Protein AF-A0A419A321-F1 (afdb_monomer_lite)

pLDDT: mean 77.73, std 13.96, range [38.09, 97.25]

Radius of gyration: 35.89 Å; chains: 1; bounding box: 70×76×79 Å

Sequence (94 aa):
MRNRPILALCAACALSACAGGQDDYPRLLPTEQVLAEPALPAHAATVAADVPPEAAVVARAEALRARADALRGPVIEPGTRARMTPAAEAGPGG

Structure (mmCIF, N/CA/C/O backbone):
data_AF-A0A419A321-F1
#
_entry.id   AF-A0A419A321-F1
#
loop_
_atom_site.group_PDB
_atom_site.id
_atom_site.type_symbol
_atom_site.label_atom_id
_atom_site.label_alt_id
_atom_site.label_comp_id
_atom_site.label_asym_id
_atom_site.label_entity_id
_atom_site.label_seq_id
_atom_site.pdbx_PDB_ins_code
_atom_site.Cartn_x
_atom_site.Cartn_y
_atom_site.Cartn_z
_atom_site.occupancy
_atom_site.B_iso_or_equiv
_atom_site.auth_seq_id
_atom_site.auth_comp_id
_atom_site.auth_asym_id
_atom_site.auth_atom_id
_atom_site.pdbx_PDB_model_num
ATOM 1 N N . MET A 1 1 ? 41.101 -56.641 3.361 1.00 54.31 1 MET A N 1
ATOM 2 C CA . MET A 1 1 ? 41.234 -55.262 2.832 1.00 54.31 1 MET A CA 1
ATOM 3 C C . MET A 1 1 ? 40.555 -55.137 1.465 1.00 54.31 1 MET A C 1
ATOM 5 O O . MET A 1 1 ? 41.229 -55.291 0.454 1.00 54.31 1 MET A O 1
ATOM 9 N N . ARG A 1 2 ? 39.238 -54.877 1.385 1.00 60.59 2 ARG A N 1
ATOM 10 C CA . ARG A 1 2 ? 38.615 -54.462 0.108 1.00 60.59 2 ARG A CA 1
ATOM 11 C C . ARG A 1 2 ? 37.260 -53.742 0.272 1.00 60.59 2 ARG A C 1
ATOM 13 O O . ARG A 1 2 ? 36.346 -53.996 -0.491 1.00 60.59 2 ARG A O 1
ATOM 20 N N . ASN A 1 3 ? 37.142 -52.799 1.214 1.00 58.41 3 ASN A N 1
ATOM 21 C CA . ASN A 1 3 ? 35.938 -51.944 1.341 1.00 58.41 3 ASN A CA 1
ATOM 22 C C . ASN A 1 3 ? 36.094 -50.592 0.614 1.00 58.41 3 ASN A C 1
ATOM 24 O O . ASN A 1 3 ? 35.186 -49.768 0.614 1.00 58.41 3 ASN A O 1
ATOM 28 N N . ARG A 1 4 ? 37.242 -50.381 -0.049 1.00 70.19 4 ARG A N 1
ATOM 29 C CA . ARG A 1 4 ? 37.538 -49.208 -0.885 1.00 70.19 4 ARG A CA 1
ATOM 30 C C . ARG A 1 4 ? 36.479 -48.906 -1.961 1.00 70.19 4 ARG A C 1
ATOM 32 O O . ARG A 1 4 ? 36.163 -47.728 -2.095 1.00 70.19 4 ARG A O 1
ATOM 39 N N . PRO A 1 5 ? 35.903 -49.888 -2.693 1.00 75.69 5 PRO A N 1
ATOM 40 C CA . PRO A 1 5 ? 34.914 -49.560 -3.721 1.00 75.69 5 PRO A CA 1
ATOM 41 C C . PRO A 1 5 ? 33.590 -49.070 -3.119 1.00 75.69 5 PRO A C 1
ATOM 43 O O . PRO A 1 5 ? 32.985 -48.157 -3.662 1.00 75.69 5 PRO A O 1
ATOM 46 N N . ILE A 1 6 ? 33.182 -49.608 -1.963 1.00 80.88 6 ILE A N 1
ATOM 47 C CA . ILE A 1 6 ? 31.961 -49.184 -1.260 1.00 80.88 6 ILE A CA 1
ATOM 48 C C . ILE A 1 6 ? 32.130 -47.756 -0.734 1.00 80.88 6 ILE A C 1
ATOM 50 O O . ILE A 1 6 ? 31.246 -46.926 -0.909 1.00 80.88 6 ILE A O 1
ATOM 54 N N . LEU A 1 7 ? 33.292 -47.444 -0.150 1.00 81.25 7 LEU A N 1
ATOM 55 C CA . LEU A 1 7 ? 33.565 -46.105 0.371 1.00 81.25 7 LEU A CA 1
ATOM 56 C C . LEU A 1 7 ? 33.605 -45.048 -0.747 1.00 81.25 7 LEU A C 1
ATOM 58 O O . LEU A 1 7 ? 33.076 -43.954 -0.574 1.00 81.25 7 LEU A O 1
ATOM 62 N N . ALA A 1 8 ? 34.191 -45.389 -1.900 1.00 83.31 8 ALA A N 1
ATOM 63 C CA . ALA A 1 8 ? 34.228 -44.514 -3.070 1.00 83.31 8 ALA A CA 1
ATOM 64 C C . ALA A 1 8 ? 32.827 -44.273 -3.659 1.00 83.31 8 ALA A C 1
ATOM 66 O O . ALA A 1 8 ? 32.506 -43.144 -4.024 1.00 83.31 8 ALA A O 1
ATOM 67 N N . LEU A 1 9 ? 31.981 -45.308 -3.697 1.00 85.31 9 LEU A N 1
ATOM 68 C CA . LEU A 1 9 ? 30.598 -45.192 -4.159 1.00 85.31 9 LEU A CA 1
ATOM 69 C C . LEU A 1 9 ? 29.766 -44.305 -3.221 1.00 85.31 9 LEU A C 1
ATOM 71 O O . LEU A 1 9 ? 29.095 -43.390 -3.687 1.00 85.31 9 LEU A O 1
ATOM 75 N N . CYS A 1 10 ? 29.865 -44.514 -1.903 1.00 83.31 10 CYS A N 1
ATOM 76 C CA . CYS A 1 10 ? 29.176 -43.675 -0.919 1.00 83.31 10 CYS A CA 1
ATOM 77 C C . CYS A 1 10 ? 29.615 -42.206 -1.006 1.00 83.31 10 CYS A C 1
ATOM 79 O O . CYS A 1 10 ? 28.773 -41.313 -0.933 1.00 83.31 10 CYS A O 1
ATOM 81 N N . ALA A 1 11 ? 30.914 -41.952 -1.205 1.00 82.25 11 ALA A N 1
ATOM 82 C CA . ALA A 1 11 ? 31.430 -40.600 -1.400 1.00 82.25 11 ALA A CA 1
ATOM 83 C C . ALA A 1 11 ? 30.860 -39.959 -2.677 1.00 82.25 11 ALA A C 1
ATOM 85 O O . ALA A 1 11 ? 30.370 -38.835 -2.626 1.00 82.25 11 ALA A O 1
ATOM 86 N N . ALA A 1 12 ? 30.842 -40.681 -3.801 1.00 82.12 12 ALA A N 1
ATOM 87 C CA . ALA A 1 12 ? 30.273 -40.178 -5.052 1.00 82.12 12 ALA A CA 1
ATOM 88 C C . ALA A 1 12 ? 28.771 -39.854 -4.929 1.00 82.12 12 ALA A C 1
ATOM 90 O O . ALA A 1 12 ? 28.330 -38.800 -5.391 1.00 82.12 12 ALA A O 1
ATOM 91 N N . CYS A 1 13 ? 27.992 -40.707 -4.254 1.00 81.31 13 CYS A N 1
ATOM 92 C CA . CYS A 1 13 ? 26.570 -40.455 -4.006 1.00 81.31 13 CYS A CA 1
ATOM 93 C C . CYS A 1 13 ? 26.346 -39.205 -3.142 1.00 81.31 13 CYS A C 1
ATOM 95 O O . CYS A 1 13 ? 25.496 -38.382 -3.485 1.00 81.31 13 CYS A O 1
ATOM 97 N N . ALA A 1 14 ? 27.135 -39.024 -2.075 1.00 79.19 14 ALA A N 1
ATOM 98 C CA . ALA A 1 14 ? 27.047 -37.852 -1.203 1.00 79.19 14 ALA A CA 1
ATOM 99 C C . ALA A 1 14 ? 27.378 -36.544 -1.945 1.00 79.19 14 ALA A C 1
ATOM 101 O O . ALA A 1 14 ? 26.688 -35.544 -1.754 1.00 79.19 14 ALA A O 1
ATOM 102 N N . LEU A 1 15 ? 28.375 -36.554 -2.840 1.00 75.75 15 LEU A N 1
ATOM 103 C CA . LEU A 1 15 ? 28.677 -35.389 -3.679 1.00 75.75 15 LEU A CA 1
ATOM 104 C C . LEU A 1 15 ? 27.548 -35.079 -4.678 1.00 75.75 15 LEU A C 1
ATOM 106 O O . LEU A 1 15 ? 27.239 -33.907 -4.881 1.00 75.75 15 LEU A O 1
ATOM 110 N N . SER A 1 16 ? 26.907 -36.095 -5.270 1.00 71.25 16 SER A N 1
ATOM 111 C CA . SER A 1 16 ? 25.783 -35.872 -6.198 1.00 71.25 16 SER A CA 1
ATOM 112 C C . SER A 1 16 ? 24.541 -35.303 -5.502 1.00 71.25 16 SER A C 1
ATOM 114 O O . SER A 1 16 ? 23.844 -34.475 -6.079 1.00 71.25 16 SER A O 1
ATOM 116 N N . ALA A 1 17 ? 24.305 -35.677 -4.240 1.00 66.12 17 ALA A N 1
ATOM 117 C CA . ALA A 1 17 ? 23.190 -35.160 -3.451 1.00 66.12 17 ALA A CA 1
ATOM 118 C C . ALA A 1 17 ? 23.369 -33.670 -3.105 1.00 66.12 17 ALA A C 1
ATOM 120 O O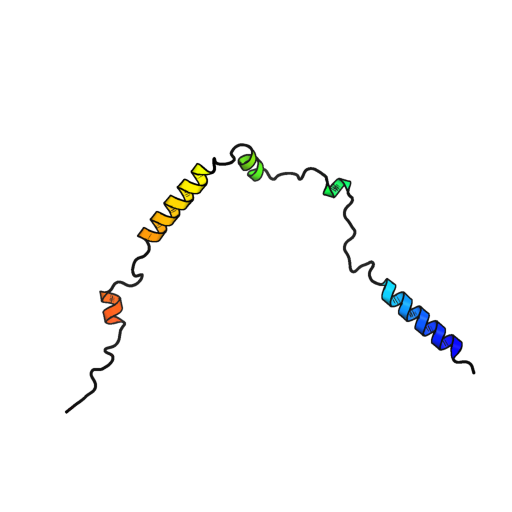 . ALA A 1 17 ? 22.401 -32.917 -3.114 1.00 66.12 17 ALA A O 1
ATOM 121 N N . CYS A 1 18 ? 24.607 -33.218 -2.879 1.00 66.81 18 CYS A N 1
ATOM 122 C CA . CYS A 1 18 ? 24.908 -31.794 -2.693 1.00 66.81 18 CYS A CA 1
ATOM 123 C C . CYS A 1 18 ? 24.804 -30.969 -3.988 1.00 66.81 18 CYS A C 1
ATOM 125 O O . CYS A 1 18 ? 24.705 -29.747 -3.919 1.00 66.81 18 CYS A O 1
ATOM 127 N N . ALA A 1 19 ? 24.821 -31.607 -5.162 1.00 64.19 19 ALA A N 1
ATOM 128 C CA . ALA A 1 19 ? 24.642 -30.935 -6.451 1.00 64.19 19 ALA A CA 1
ATOM 129 C C . ALA A 1 19 ? 23.158 -30.750 -6.842 1.00 64.19 19 ALA A C 1
ATOM 131 O O . ALA A 1 19 ? 22.872 -30.167 -7.886 1.00 64.19 19 ALA A O 1
ATOM 132 N N . GLY A 1 20 ? 22.216 -31.215 -6.009 1.00 61.06 20 GLY A N 1
ATOM 133 C CA . GLY A 1 20 ? 20.772 -31.223 -6.279 1.00 61.06 20 GLY A CA 1
ATOM 134 C C . GLY A 1 20 ? 20.043 -29.876 -6.185 1.00 61.06 20 GLY A C 1
ATOM 135 O O . GLY A 1 20 ? 18.834 -29.846 -6.354 1.00 61.06 20 GLY A O 1
ATOM 136 N N . GLY A 1 21 ? 20.739 -28.761 -5.944 1.00 59.66 21 GLY A N 1
ATOM 137 C CA . GLY A 1 21 ? 20.110 -27.448 -5.722 1.00 59.66 21 GLY A CA 1
ATOM 138 C C . GLY A 1 21 ? 19.793 -26.631 -6.983 1.00 59.66 21 GLY A C 1
ATOM 139 O O . GLY A 1 21 ? 19.443 -25.459 -6.866 1.00 59.66 21 GLY A O 1
ATOM 140 N N . GLN A 1 22 ? 19.958 -27.191 -8.189 1.00 59.59 22 GLN A N 1
ATOM 141 C CA . GLN A 1 22 ? 19.680 -26.472 -9.446 1.00 59.59 22 GLN A CA 1
ATOM 142 C C . GLN A 1 22 ? 18.185 -26.183 -9.663 1.00 59.59 22 GLN A C 1
ATOM 144 O O . GLN A 1 22 ? 17.873 -25.228 -10.371 1.00 59.59 22 GLN A O 1
ATOM 149 N N . ASP A 1 23 ? 17.293 -26.953 -9.032 1.00 63.34 23 ASP A N 1
ATOM 150 C CA . ASP A 1 23 ? 15.836 -26.807 -9.166 1.00 63.34 23 ASP A CA 1
ATOM 151 C C . ASP A 1 23 ? 15.174 -26.110 -7.956 1.00 63.34 23 ASP A C 1
ATOM 153 O O . ASP A 1 23 ? 14.008 -25.726 -8.033 1.00 63.34 23 ASP A O 1
ATOM 157 N N . ASP A 1 24 ? 15.915 -25.892 -6.860 1.00 75.31 24 ASP A N 1
ATOM 158 C CA . ASP A 1 24 ? 15.412 -25.230 -5.640 1.00 75.31 24 ASP A CA 1
ATOM 159 C C . ASP A 1 24 ? 15.408 -23.697 -5.745 1.00 75.31 24 ASP A C 1
ATOM 161 O O . ASP A 1 24 ? 14.726 -23.012 -4.978 1.00 75.31 24 ASP A O 1
ATOM 165 N N . TYR A 1 25 ? 16.168 -23.144 -6.695 1.00 62.03 25 TYR A N 1
ATOM 166 C CA . TYR A 1 25 ? 16.243 -21.707 -6.930 1.00 62.03 25 TYR A CA 1
ATOM 167 C C . TYR A 1 25 ? 15.676 -21.347 -8.301 1.00 62.03 25 TYR A C 1
ATOM 169 O O . TYR A 1 25 ? 16.056 -21.948 -9.310 1.00 62.03 25 TYR A O 1
ATOM 177 N N . PRO A 1 26 ? 14.794 -20.333 -8.378 1.00 76.94 26 PRO A N 1
ATOM 178 C CA . PRO A 1 26 ? 14.304 -19.861 -9.659 1.00 76.94 26 PRO A CA 1
ATOM 179 C C . PRO A 1 26 ? 15.480 -19.365 -10.503 1.00 76.94 26 PRO A C 1
ATOM 181 O O . PRO A 1 26 ? 16.430 -18.763 -9.994 1.00 76.94 26 PRO A O 1
ATOM 184 N N . ARG A 1 27 ? 15.412 -19.601 -11.817 1.00 83.06 27 ARG A N 1
ATOM 185 C CA . ARG A 1 27 ? 16.414 -19.066 -12.741 1.00 83.06 27 ARG A CA 1
ATOM 186 C C . ARG A 1 27 ? 16.485 -17.549 -12.606 1.00 83.06 27 ARG A C 1
ATOM 188 O O . ARG A 1 27 ? 15.455 -16.877 -12.575 1.00 83.06 27 ARG A O 1
ATOM 195 N N . LEU A 1 28 ? 17.711 -17.028 -12.562 1.00 84.25 28 LEU A N 1
ATOM 196 C CA . LEU A 1 28 ? 17.945 -15.590 -12.548 1.00 84.25 28 LEU A CA 1
ATOM 197 C C . LEU A 1 28 ? 17.325 -14.959 -13.795 1.00 84.25 28 LEU A C 1
ATOM 199 O O . LEU A 1 28 ? 17.484 -15.462 -14.911 1.00 84.25 28 LEU A O 1
ATOM 203 N N . LEU A 1 29 ? 16.628 -13.847 -13.587 1.00 87.44 29 LEU A N 1
ATOM 204 C CA . LEU A 1 29 ? 16.135 -13.025 -14.679 1.00 87.44 29 LEU A CA 1
ATOM 205 C C . LEU A 1 29 ? 17.322 -12.415 -15.445 1.00 87.44 29 LEU A C 1
ATOM 207 O O . LEU A 1 29 ? 18.308 -12.017 -14.819 1.00 87.44 29 LEU A O 1
ATOM 211 N N . PRO A 1 30 ? 17.246 -12.306 -16.783 1.00 90.81 30 PRO A N 1
ATOM 212 C CA . PRO A 1 30 ? 18.247 -11.582 -17.556 1.00 90.81 30 PRO A CA 1
ATOM 213 C C . PRO A 1 30 ? 18.378 -10.134 -17.074 1.00 90.81 30 PRO A C 1
ATOM 215 O O . PRO A 1 30 ? 17.367 -9.469 -16.849 1.00 90.81 30 PRO A O 1
ATOM 218 N N . THR A 1 31 ? 19.609 -9.626 -16.981 1.00 90.38 31 THR A N 1
ATOM 219 C CA . THR A 1 31 ? 19.892 -8.254 -16.523 1.00 90.38 31 THR A CA 1
ATOM 220 C C . THR A 1 31 ? 19.098 -7.208 -17.305 1.00 90.38 31 THR A C 1
ATOM 222 O O . THR A 1 31 ? 18.540 -6.294 -16.708 1.00 90.38 31 THR A O 1
ATOM 225 N N . GLU A 1 32 ? 18.958 -7.393 -18.619 1.00 90.75 32 GLU A N 1
ATOM 226 C CA . GLU A 1 32 ? 18.182 -6.495 -19.483 1.00 90.75 32 GLU A CA 1
ATOM 227 C C . GLU A 1 32 ? 16.698 -6.420 -19.097 1.00 90.75 32 GLU A C 1
ATOM 229 O O . GLU A 1 32 ? 16.076 -5.377 -19.244 1.00 90.75 32 GLU A O 1
ATOM 234 N N . GLN A 1 33 ? 16.115 -7.504 -18.573 1.00 88.50 33 GLN A N 1
ATOM 235 C CA . GLN A 1 33 ? 14.720 -7.507 -18.116 1.00 88.50 33 GLN A CA 1
ATOM 236 C C . GLN A 1 33 ? 14.568 -6.868 -16.733 1.00 88.50 33 GLN A C 1
ATOM 238 O O . GLN A 1 33 ? 13.538 -6.266 -16.453 1.00 88.50 33 GLN A O 1
ATOM 243 N N . VAL A 1 34 ? 15.586 -6.986 -15.875 1.00 88.31 34 VAL A N 1
ATOM 244 C CA . VAL A 1 34 ? 15.599 -6.353 -14.545 1.00 88.31 34 VAL A CA 1
ATOM 245 C C . VAL A 1 34 ? 15.764 -4.837 -14.655 1.00 88.31 34 VAL A C 1
ATOM 247 O O . VAL A 1 34 ? 15.191 -4.103 -13.856 1.00 88.31 34 VAL A O 1
ATOM 250 N N . LEU A 1 35 ? 16.550 -4.377 -15.631 1.00 91.69 35 LEU A N 1
ATOM 251 C CA . LEU A 1 35 ? 16.826 -2.957 -15.861 1.00 91.69 35 LEU A CA 1
ATOM 252 C C . LEU A 1 35 ? 15.857 -2.294 -16.848 1.00 91.69 35 LEU A C 1
ATOM 254 O O . LEU A 1 35 ? 15.958 -1.089 -17.071 1.00 91.69 35 LEU A O 1
ATOM 258 N N . ALA A 1 36 ? 14.943 -3.053 -17.453 1.00 91.81 36 ALA A N 1
ATOM 259 C CA . ALA A 1 36 ? 13.931 -2.492 -18.334 1.00 91.81 36 ALA A CA 1
ATOM 260 C C . ALA A 1 36 ? 12.998 -1.555 -17.555 1.00 91.81 36 ALA A C 1
ATOM 262 O O . ALA A 1 36 ? 12.585 -1.864 -16.437 1.00 91.81 36 ALA A O 1
ATOM 263 N N . GLU A 1 37 ? 12.628 -0.432 -18.176 1.00 87.25 37 GLU A N 1
ATOM 264 C CA . GLU A 1 37 ? 11.631 0.476 -17.613 1.00 87.25 37 GLU A CA 1
ATOM 265 C C . GLU A 1 37 ? 10.314 -0.294 -17.408 1.00 87.25 37 GLU A C 1
ATOM 267 O O . GLU A 1 37 ? 9.782 -0.870 -18.369 1.00 87.25 37 GLU A O 1
ATOM 272 N N . PRO A 1 38 ? 9.782 -0.353 -16.177 1.00 81.12 38 PRO A N 1
ATOM 273 C CA . PRO A 1 38 ? 8.559 -1.086 -15.916 1.00 81.12 38 PRO A CA 1
ATOM 274 C C . PRO A 1 38 ? 7.392 -0.427 -16.649 1.00 81.12 38 PRO A C 1
ATOM 276 O O . PRO A 1 38 ? 7.199 0.787 -16.602 1.00 81.12 38 PRO A O 1
ATOM 279 N N . ALA A 1 39 ? 6.557 -1.242 -17.294 1.00 83.81 39 ALA A N 1
ATOM 280 C CA . ALA A 1 39 ? 5.306 -0.756 -17.853 1.00 83.81 39 ALA A CA 1
ATOM 281 C C . ALA A 1 39 ? 4.402 -0.282 -16.706 1.00 83.81 39 ALA A C 1
ATOM 283 O O . ALA A 1 39 ? 3.826 -1.088 -15.969 1.00 83.81 39 ALA A O 1
ATOM 284 N N . LEU A 1 40 ? 4.298 1.035 -16.538 1.00 80.75 40 LEU A N 1
ATOM 285 C CA . LEU A 1 40 ? 3.444 1.618 -15.519 1.00 80.75 40 LEU A CA 1
ATOM 286 C C . LEU A 1 40 ? 1.971 1.407 -15.896 1.00 80.75 40 LEU A C 1
ATOM 288 O O . LEU A 1 40 ? 1.569 1.681 -17.031 1.00 80.75 40 LEU A O 1
ATOM 292 N N . PRO A 1 41 ? 1.135 0.930 -14.962 1.00 81.31 41 PRO A N 1
ATOM 293 C CA . PRO A 1 41 ? -0.286 0.782 -15.222 1.00 81.31 41 PRO A CA 1
ATOM 294 C C . PRO A 1 41 ? -0.940 2.159 -15.421 1.00 81.31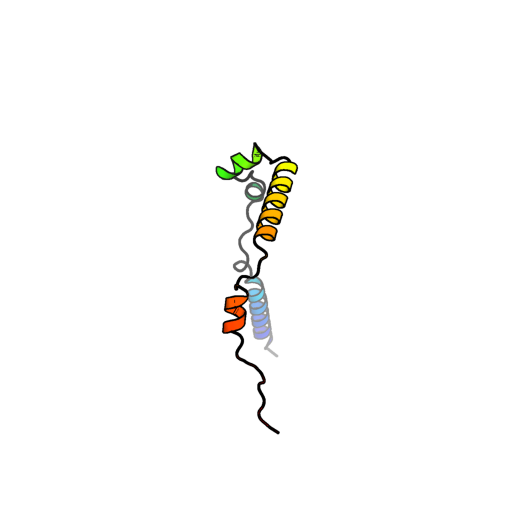 41 PRO A C 1
ATOM 296 O O . PRO A 1 41 ? -0.474 3.164 -14.890 1.00 81.31 41 PRO A O 1
ATOM 299 N N . ALA A 1 42 ? -2.070 2.216 -16.134 1.00 76.69 42 ALA A N 1
ATOM 300 C CA . ALA A 1 42 ? -2.729 3.484 -16.485 1.00 76.69 42 ALA A CA 1
ATOM 301 C C . ALA A 1 42 ? -3.052 4.389 -15.273 1.00 76.69 42 ALA A C 1
ATOM 303 O O . ALA A 1 42 ? -3.019 5.608 -15.388 1.00 76.69 42 ALA A O 1
ATOM 304 N N . HIS A 1 43 ? -3.305 3.808 -14.095 1.00 75.12 43 HIS A N 1
ATOM 305 C CA . HIS A 1 43 ? -3.561 4.555 -12.856 1.00 75.12 43 HIS A CA 1
ATOM 306 C C . HIS A 1 43 ? -2.296 5.149 -12.206 1.00 75.12 43 HIS A C 1
ATOM 308 O O . HIS A 1 43 ? -2.402 6.013 -11.337 1.00 75.12 43 HIS A O 1
ATOM 314 N N . ALA A 1 44 ? -1.100 4.701 -12.599 1.00 71.62 44 ALA A N 1
ATOM 315 C CA . ALA A 1 44 ? 0.165 5.285 -12.155 1.00 71.62 44 ALA A CA 1
ATOM 316 C C . ALA A 1 44 ? 0.522 6.544 -12.964 1.00 71.62 44 ALA A C 1
ATOM 318 O O . ALA A 1 44 ? 1.171 7.444 -12.435 1.00 71.62 44 ALA A O 1
ATOM 319 N N . ALA A 1 45 ? 0.028 6.665 -14.204 1.00 65.81 45 ALA A N 1
ATOM 320 C CA . ALA A 1 45 ? 0.226 7.858 -15.030 1.00 65.81 45 ALA A CA 1
ATOM 321 C C . ALA A 1 45 ? -0.380 9.120 -14.386 1.00 65.81 45 ALA A C 1
ATOM 323 O O . ALA A 1 45 ? 0.202 10.199 -14.463 1.00 65.81 45 ALA A O 1
ATOM 324 N N . THR A 1 46 ? -1.499 8.975 -13.669 1.00 62.31 46 THR A N 1
ATOM 325 C CA . THR A 1 46 ? -2.123 10.056 -12.888 1.00 62.31 46 THR A CA 1
ATOM 326 C C . THR A 1 46 ? -1.294 10.511 -11.684 1.00 62.31 46 THR A C 1
ATOM 328 O O . THR A 1 46 ? -1.451 11.641 -11.245 1.00 62.31 46 THR A O 1
ATOM 331 N N . VAL A 1 47 ? -0.396 9.672 -11.156 1.00 60.62 47 VAL A N 1
ATOM 332 C CA . VAL A 1 47 ? 0.453 10.024 -9.999 1.00 60.62 47 VAL A CA 1
ATOM 333 C C . VAL A 1 47 ? 1.718 10.769 -10.439 1.00 60.62 47 VAL A C 1
ATOM 335 O O . VAL A 1 47 ? 2.224 11.607 -9.701 1.00 60.62 47 VAL A O 1
ATOM 338 N N . ALA A 1 48 ? 2.216 10.495 -11.649 1.00 58.16 48 ALA A N 1
ATOM 339 C CA . ALA A 1 48 ? 3.417 11.136 -12.186 1.00 58.16 48 ALA A CA 1
ATOM 340 C C . ALA A 1 48 ? 3.184 12.592 -12.632 1.00 58.16 48 ALA A C 1
ATOM 342 O O . ALA A 1 48 ? 4.102 13.404 -12.559 1.00 58.16 48 ALA A O 1
ATOM 343 N N . ALA A 1 49 ? 1.969 12.927 -13.082 1.00 60.12 49 ALA A N 1
ATOM 344 C CA . ALA A 1 49 ? 1.606 14.290 -13.484 1.00 60.12 49 ALA A CA 1
ATOM 345 C C . ALA A 1 49 ? 1.204 15.182 -12.294 1.00 60.12 49 ALA A C 1
ATOM 347 O O . ALA A 1 49 ? 1.443 16.385 -12.329 1.00 60.12 49 ALA A O 1
ATOM 348 N N . ASP A 1 50 ? 0.657 14.580 -11.235 1.00 57.16 50 ASP A N 1
ATOM 349 C CA . ASP A 1 50 ? 0.125 15.260 -10.055 1.00 57.16 50 ASP A CA 1
ATOM 350 C C . ASP A 1 50 ? 0.704 14.634 -8.781 1.00 57.16 50 ASP A C 1
ATOM 352 O O . ASP A 1 50 ? -0.018 14.024 -7.987 1.00 57.16 50 ASP A O 1
ATOM 356 N N . VAL A 1 51 ? 2.015 14.776 -8.545 1.00 58.84 51 VAL A N 1
ATOM 357 C CA . VAL A 1 51 ? 2.523 14.621 -7.174 1.00 58.84 51 VAL A CA 1
ATOM 358 C C . VAL A 1 51 ? 1.773 15.666 -6.345 1.00 58.84 51 VAL A C 1
ATOM 360 O O . VAL A 1 51 ? 1.965 16.862 -6.589 1.00 58.84 51 VAL A O 1
ATOM 363 N N . PRO A 1 52 ? 0.884 15.278 -5.409 1.00 61.53 52 PRO A N 1
ATOM 364 C CA . PRO A 1 52 ? 0.195 16.267 -4.604 1.00 61.53 52 PRO A CA 1
ATOM 365 C C . PRO A 1 52 ? 1.277 17.057 -3.866 1.00 61.53 52 PRO A C 1
ATOM 367 O O . PRO A 1 52 ? 2.150 16.425 -3.259 1.00 61.53 52 PRO A O 1
ATOM 370 N N . PRO A 1 53 ? 1.258 18.406 -3.899 1.00 72.44 53 PRO A N 1
ATOM 371 C CA . PRO A 1 53 ? 2.175 19.169 -3.066 1.00 72.44 53 PRO A CA 1
ATOM 372 C C . PRO A 1 53 ? 1.973 18.640 -1.651 1.00 72.44 53 PRO A C 1
ATOM 374 O O . PRO A 1 53 ? 0.825 18.459 -1.250 1.00 72.44 53 PRO A O 1
ATOM 377 N N . GLU A 1 54 ? 3.037 18.318 -0.920 1.00 80.19 54 GLU A N 1
ATOM 378 C CA . GLU A 1 54 ? 2.964 17.675 0.405 1.00 80.19 54 GLU A CA 1
ATOM 379 C C . GLU A 1 54 ? 1.881 18.309 1.304 1.00 80.19 54 GLU A C 1
ATOM 381 O O . GLU A 1 54 ? 1.171 17.616 2.032 1.00 80.19 54 GLU A O 1
ATOM 386 N N . ALA A 1 55 ? 1.656 19.616 1.133 1.00 80.69 55 ALA A N 1
ATOM 387 C CA . ALA A 1 55 ? 0.534 20.389 1.654 1.00 80.69 55 ALA A CA 1
ATOM 388 C C . ALA A 1 55 ? -0.863 19.747 1.488 1.00 80.69 55 ALA A C 1
ATOM 390 O O . ALA A 1 55 ? -1.626 19.715 2.448 1.00 80.69 55 ALA A O 1
ATOM 391 N N . ALA A 1 56 ? -1.229 19.219 0.318 1.00 84.19 56 ALA A N 1
ATOM 392 C CA . ALA A 1 56 ? -2.521 18.571 0.081 1.00 84.19 56 ALA A CA 1
ATOM 393 C C . ALA A 1 56 ? -2.670 17.261 0.875 1.00 84.19 56 ALA A C 1
ATOM 395 O O . ALA A 1 56 ? -3.756 16.952 1.374 1.00 84.19 56 ALA A O 1
ATOM 396 N N . VAL A 1 57 ? -1.579 16.506 1.039 1.00 88.62 57 VAL A N 1
ATOM 397 C CA . VAL A 1 57 ? -1.565 15.285 1.860 1.00 88.62 57 VAL A CA 1
ATOM 398 C C . VAL A 1 57 ? -1.670 15.644 3.341 1.00 88.62 57 VAL A C 1
ATOM 400 O O . VAL A 1 57 ? -2.470 15.040 4.058 1.00 88.62 57 VAL A O 1
ATOM 403 N N . VAL A 1 58 ? -0.923 16.657 3.786 1.00 92.62 58 VAL A N 1
ATOM 404 C CA . VAL A 1 58 ? -0.976 17.176 5.161 1.00 92.62 58 VAL A CA 1
ATOM 405 C C . VAL A 1 58 ? -2.377 17.690 5.495 1.00 92.62 58 VAL A C 1
ATOM 407 O O . VAL A 1 58 ? -2.966 17.234 6.474 1.00 92.62 58 VAL A O 1
ATOM 410 N N . ALA A 1 59 ? -2.962 18.535 4.643 1.00 91.75 59 ALA A N 1
ATOM 411 C CA . ALA A 1 59 ? -4.313 19.064 4.830 1.00 91.75 59 ALA A CA 1
ATOM 412 C C . ALA A 1 59 ? -5.361 17.943 4.906 1.00 91.75 59 ALA A C 1
ATOM 414 O O . ALA A 1 59 ? -6.254 17.956 5.757 1.00 91.75 59 ALA A O 1
ATOM 415 N N . ARG A 1 60 ? -5.231 16.914 4.058 1.00 91.88 60 ARG A N 1
ATOM 416 C CA . ARG A 1 60 ? -6.103 15.735 4.117 1.00 91.88 60 ARG A CA 1
ATOM 417 C C . ARG A 1 60 ? -5.929 14.960 5.424 1.00 91.88 60 ARG A C 1
ATOM 419 O O . ARG A 1 60 ? -6.923 14.516 6.000 1.00 91.88 60 ARG A O 1
ATOM 426 N N . ALA A 1 61 ? -4.697 14.784 5.894 1.00 95.31 61 ALA A N 1
ATOM 427 C CA . ALA A 1 61 ? -4.420 14.103 7.155 1.00 95.31 61 ALA A CA 1
ATOM 428 C C . ALA A 1 61 ? -5.012 14.864 8.353 1.00 95.31 61 ALA A C 1
ATOM 430 O O . ALA A 1 61 ? -5.613 14.247 9.233 1.00 95.31 61 ALA A O 1
ATOM 431 N N . GLU A 1 62 ? -4.899 16.190 8.374 1.00 97.25 62 GLU A N 1
ATOM 432 C CA . GLU A 1 62 ? -5.506 17.045 9.399 1.00 97.25 62 GLU A CA 1
ATOM 433 C C . GLU 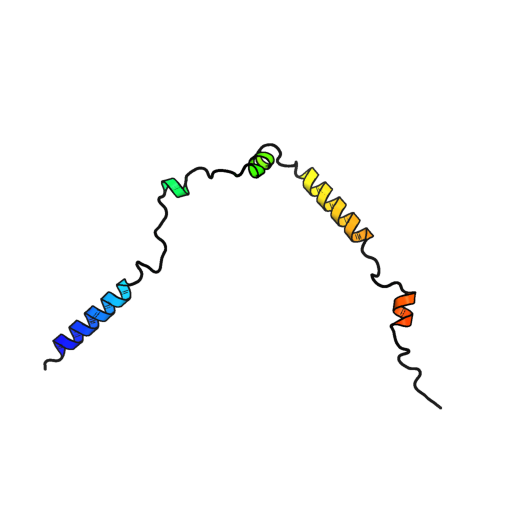A 1 62 ? -7.033 16.947 9.399 1.00 97.25 62 GLU A C 1
ATOM 435 O O . GLU A 1 62 ? -7.629 16.711 10.451 1.00 97.25 62 GLU A O 1
ATOM 440 N N . ALA A 1 63 ? -7.665 17.019 8.224 1.00 96.94 63 ALA A N 1
ATOM 441 C CA . ALA A 1 63 ? -9.113 16.865 8.097 1.00 96.94 63 ALA A CA 1
ATOM 442 C C . ALA A 1 63 ? -9.602 15.499 8.616 1.00 96.94 63 ALA A C 1
ATOM 444 O O . ALA A 1 63 ? -10.632 15.409 9.290 1.00 96.94 63 ALA A O 1
ATOM 445 N N . LEU A 1 64 ? -8.851 14.427 8.340 1.00 96.81 64 LEU A N 1
ATOM 446 C CA . LEU A 1 64 ? -9.164 13.089 8.845 1.00 96.81 64 LEU A CA 1
ATOM 447 C C . LEU A 1 64 ? -9.019 12.993 10.368 1.00 96.81 64 LEU A C 1
ATOM 449 O O . LEU A 1 64 ? -9.883 12.395 11.010 1.00 96.81 64 LEU A O 1
ATOM 453 N N . ARG A 1 65 ? -7.974 13.595 10.952 1.00 96.75 65 ARG A N 1
ATOM 454 C CA . ARG A 1 65 ? -7.788 13.646 12.414 1.00 96.75 65 ARG A CA 1
ATOM 455 C C . ARG A 1 65 ? -8.925 14.404 13.089 1.00 96.75 65 ARG A C 1
ATOM 457 O O . ARG A 1 65 ? -9.551 13.853 13.987 1.00 96.75 65 ARG A O 1
ATOM 464 N N . ALA A 1 66 ? -9.268 15.590 12.585 1.00 96.50 66 ALA A N 1
ATOM 465 C CA . ALA A 1 66 ? -10.375 16.389 13.109 1.00 96.50 66 ALA A CA 1
ATOM 466 C C . ALA A 1 66 ? -11.703 15.617 13.080 1.00 96.50 66 ALA A C 1
ATOM 468 O O . ALA A 1 66 ? -12.458 15.616 14.053 1.00 96.50 66 ALA A O 1
ATOM 469 N N . ARG A 1 67 ? -11.971 14.894 11.985 1.00 94.81 67 ARG A N 1
ATOM 470 C CA . ARG A 1 67 ? -13.159 14.040 11.883 1.00 94.81 67 ARG A CA 1
ATOM 471 C C . ARG A 1 67 ? -13.128 12.882 12.881 1.00 94.81 67 ARG A C 1
ATOM 473 O O . ARG A 1 67 ? -14.159 12.574 13.467 1.00 94.81 67 ARG A O 1
ATOM 480 N N . ALA A 1 68 ? -11.982 12.231 13.065 1.00 95.69 68 ALA A N 1
ATOM 481 C CA . ALA A 1 68 ? -11.845 11.148 14.034 1.00 95.69 68 ALA A CA 1
ATOM 482 C C . ALA A 1 68 ? -12.052 11.646 15.472 1.00 95.69 68 ALA A C 1
ATOM 484 O O . ALA A 1 68 ? -12.740 10.987 16.247 1.00 95.69 68 ALA A O 1
ATOM 485 N N . ASP A 1 69 ? -11.523 12.821 15.805 1.00 94.56 69 ASP A N 1
ATOM 486 C CA . ASP A 1 69 ? -11.707 13.439 17.118 1.00 94.56 69 ASP A CA 1
ATOM 487 C C . ASP A 1 69 ? -13.166 13.839 17.360 1.00 94.56 69 ASP A C 1
ATOM 489 O O . ASP A 1 69 ? -13.694 13.583 18.438 1.00 94.56 69 ASP A O 1
ATOM 493 N N . ALA A 1 70 ? -13.868 14.348 16.344 1.00 90.00 70 ALA A N 1
ATOM 494 C CA . ALA A 1 70 ? -15.307 14.609 16.436 1.00 90.00 70 ALA A CA 1
ATOM 495 C C . ALA A 1 70 ? -16.136 13.332 16.677 1.00 90.00 70 ALA A C 1
ATOM 497 O O . ALA A 1 70 ? -17.221 13.391 17.251 1.00 90.00 70 ALA A O 1
ATOM 498 N N . LEU A 1 71 ? -15.629 12.174 16.246 1.00 89.88 71 LEU A N 1
ATOM 499 C CA . LEU A 1 71 ? -16.260 10.869 16.447 1.00 89.88 71 LEU A CA 1
ATOM 500 C C . LEU A 1 71 ? -15.804 10.175 17.741 1.00 89.88 71 LEU A C 1
ATOM 502 O O . LEU A 1 71 ? -16.369 9.140 18.101 1.00 89.88 71 LEU A O 1
ATOM 506 N N . ARG A 1 72 ? -14.815 10.721 18.465 1.00 88.50 72 ARG A N 1
ATOM 507 C CA . ARG A 1 72 ? -14.381 10.222 19.779 1.00 88.50 72 ARG A CA 1
ATOM 508 C C . ARG A 1 72 ? -15.378 10.650 20.854 1.00 88.50 72 ARG A C 1
ATOM 510 O O . ARG A 1 72 ? -15.116 11.514 21.683 1.00 88.50 72 ARG A O 1
ATOM 517 N N . GLY A 1 73 ? -16.533 10.000 20.838 1.00 84.31 73 GLY A N 1
ATOM 518 C CA . GLY A 1 73 ? -17.526 10.043 21.901 1.00 84.31 73 GLY A CA 1
ATOM 519 C C . GLY A 1 73 ? -17.783 8.651 22.481 1.00 84.31 73 GLY A C 1
ATOM 520 O O . GLY A 1 73 ? -17.353 7.641 21.914 1.00 84.31 73 GLY A O 1
ATOM 521 N N . PRO A 1 74 ? -18.491 8.560 23.616 1.00 84.75 74 PRO A N 1
ATOM 522 C CA . PRO A 1 74 ? -18.966 7.284 24.126 1.00 84.75 74 PRO A CA 1
ATOM 523 C C . PRO A 1 74 ? -19.836 6.586 23.071 1.00 84.75 74 PRO A C 1
ATOM 525 O O . PRO A 1 74 ? -20.883 7.099 22.699 1.00 84.75 74 PRO A O 1
ATOM 528 N N . VAL A 1 75 ? -19.438 5.388 22.631 1.00 85.88 75 VAL A N 1
ATOM 529 C CA . VAL A 1 75 ? -20.246 4.567 21.699 1.00 85.88 75 VAL A CA 1
ATOM 530 C C . VAL A 1 75 ? -21.594 4.182 22.326 1.00 85.88 75 VAL A C 1
ATOM 532 O O . VAL A 1 75 ? -22.587 3.996 21.632 1.00 85.88 75 VAL A O 1
ATOM 535 N N . ILE A 1 76 ? -21.625 4.073 23.659 1.00 87.69 76 ILE A N 1
ATOM 536 C CA . ILE A 1 76 ? -22.833 3.808 24.439 1.00 87.69 76 ILE A CA 1
ATOM 537 C C . ILE A 1 76 ? -23.224 5.076 25.192 1.00 87.69 76 ILE A C 1
ATOM 539 O O . ILE A 1 76 ? -22.451 5.574 26.026 1.00 87.69 76 ILE A O 1
ATOM 543 N N . GLU A 1 77 ? -24.451 5.525 24.936 1.00 87.62 77 GLU A N 1
ATOM 544 C CA . GLU A 1 77 ? -25.105 6.617 25.652 1.00 87.62 77 GLU A CA 1
ATOM 545 C C . GLU A 1 77 ? -25.079 6.382 27.174 1.00 87.62 77 GLU A C 1
ATOM 547 O O . GLU A 1 77 ? -25.369 5.264 27.622 1.00 87.62 77 GLU A O 1
ATOM 552 N N . PRO A 1 78 ? -24.775 7.397 28.005 1.00 85.12 78 PRO A N 1
ATOM 553 C CA . PRO A 1 78 ? -24.637 7.236 29.455 1.00 85.12 78 PRO A CA 1
ATOM 554 C C . PRO A 1 78 ? -25.852 6.585 30.127 1.00 85.12 78 PRO A C 1
ATOM 556 O O . PRO A 1 78 ? -25.687 5.713 30.978 1.00 85.12 78 PRO A O 1
ATOM 559 N N . GLY A 1 79 ? -27.069 6.935 29.697 1.00 86.62 79 GLY A N 1
ATOM 560 C CA . GLY A 1 79 ? -28.299 6.327 30.212 1.00 86.62 79 GLY A CA 1
ATOM 561 C C . GLY A 1 79 ? -28.454 4.852 29.830 1.00 86.62 79 GLY A C 1
ATOM 562 O O . GLY A 1 79 ? -28.975 4.063 30.613 1.00 86.62 79 GLY A O 1
ATOM 563 N N . THR A 1 80 ? -27.971 4.451 28.650 1.00 89.12 80 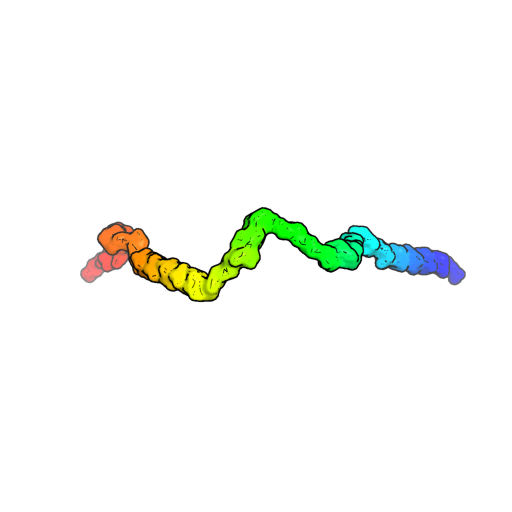THR A N 1
ATOM 564 C CA . THR A 1 80 ? -27.936 3.039 28.237 1.00 89.12 80 THR A CA 1
ATOM 565 C C . THR A 1 80 ? -26.897 2.268 29.038 1.00 89.12 80 THR A C 1
ATOM 567 O O . THR A 1 80 ? -27.200 1.185 29.533 1.00 89.12 80 THR A O 1
ATOM 570 N N . ARG A 1 81 ? -25.716 2.857 29.259 1.00 89.81 81 ARG A N 1
ATOM 571 C CA . ARG A 1 81 ? -24.680 2.278 30.124 1.00 89.81 81 ARG A CA 1
ATOM 572 C C . ARG A 1 81 ? -25.197 2.056 31.548 1.00 89.81 81 ARG A C 1
ATOM 574 O O . ARG A 1 81 ? -25.025 0.966 32.074 1.00 89.81 81 ARG A O 1
ATOM 581 N N . ALA A 1 82 ? -25.894 3.033 32.131 1.00 89.88 82 ALA A N 1
ATOM 582 C CA . ALA A 1 82 ? -26.462 2.926 33.477 1.00 89.88 82 ALA A CA 1
ATOM 583 C C . ALA A 1 82 ? -27.492 1.790 33.627 1.00 89.88 82 ALA A C 1
ATOM 585 O O . ALA A 1 82 ? -27.594 1.209 34.699 1.00 89.88 82 ALA A O 1
ATOM 586 N N . ARG A 1 83 ? -28.228 1.441 32.560 1.00 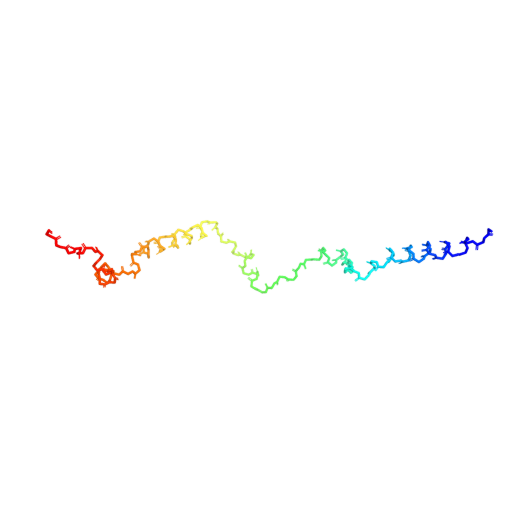87.69 83 ARG A N 1
ATOM 587 C CA . ARG A 1 83 ? -29.143 0.283 32.554 1.00 87.69 83 ARG A CA 1
ATOM 588 C C . ARG A 1 83 ? -28.421 -1.055 32.375 1.00 87.69 83 ARG A C 1
ATOM 590 O O . ARG A 1 83 ? -28.938 -2.077 32.808 1.00 87.69 83 ARG A O 1
ATOM 597 N N . MET A 1 84 ? -27.271 -1.053 31.696 1.00 88.12 84 MET A N 1
ATOM 598 C CA . MET A 1 84 ? -26.457 -2.251 31.461 1.00 88.12 84 MET A CA 1
ATOM 599 C C . MET A 1 84 ? -25.585 -2.617 32.659 1.00 88.12 84 MET A C 1
ATOM 601 O O . MET A 1 84 ? -25.273 -3.792 32.818 1.00 88.12 84 MET A O 1
ATOM 605 N N . THR A 1 85 ? -25.173 -1.643 33.474 1.00 84.56 85 THR A N 1
ATOM 606 C CA . THR A 1 85 ? -24.471 -1.913 34.729 1.00 84.56 85 THR A CA 1
ATOM 607 C C . THR A 1 85 ? -25.491 -2.462 35.731 1.00 84.56 85 THR A C 1
ATOM 609 O O . THR A 1 85 ? -26.339 -1.697 36.192 1.00 84.56 85 THR A O 1
ATOM 612 N N . PRO A 1 86 ? -25.470 -3.767 36.066 1.00 71.62 86 PRO A N 1
ATOM 613 C CA . PRO A 1 86 ? -26.320 -4.277 37.132 1.00 71.62 86 PRO A CA 1
ATOM 614 C C . PRO A 1 86 ? -25.965 -3.546 38.429 1.00 71.62 86 PRO A C 1
ATOM 616 O O . PRO A 1 86 ? -24.818 -3.132 38.604 1.00 71.62 86 PRO A O 1
ATOM 619 N N . ALA A 1 87 ? -26.942 -3.381 39.322 1.00 64.69 87 ALA A N 1
ATOM 620 C CA . ALA A 1 87 ? -26.740 -2.831 40.658 1.00 64.69 87 ALA A CA 1
ATOM 621 C C . ALA A 1 87 ? -25.754 -3.716 41.444 1.00 64.69 87 ALA A C 1
ATOM 623 O O . ALA A 1 87 ? -26.150 -4.607 42.192 1.00 64.69 87 ALA A O 1
ATOM 624 N N . ALA A 1 88 ? -24.458 -3.521 41.216 1.00 59.38 88 ALA A N 1
ATOM 625 C CA . ALA A 1 88 ? -23.409 -4.141 41.989 1.00 59.38 88 ALA A CA 1
ATOM 626 C C . ALA A 1 88 ? -23.392 -3.437 43.347 1.00 59.38 88 ALA A C 1
ATOM 628 O O . ALA A 1 88 ? -22.985 -2.284 43.460 1.00 59.38 88 ALA A O 1
ATOM 629 N N . GLU A 1 89 ? -23.884 -4.183 44.335 1.00 52.56 89 GLU A N 1
ATOM 630 C CA . GLU A 1 89 ? -23.762 -3.963 45.778 1.00 52.56 89 GLU A CA 1
ATOM 631 C C . GLU A 1 89 ? -24.802 -3.058 46.454 1.00 52.56 89 GLU A C 1
ATOM 633 O O . GLU A 1 89 ? -24.486 -2.131 47.190 1.00 52.56 89 GLU A O 1
ATOM 638 N N . ALA A 1 90 ? -26.076 -3.441 46.340 1.00 52.94 90 ALA A N 1
ATOM 639 C CA . ALA A 1 90 ? -26.925 -3.461 47.532 1.00 52.94 90 ALA A CA 1
ATOM 640 C C . ALA A 1 90 ? -26.685 -4.798 48.257 1.00 52.94 90 ALA A C 1
ATOM 642 O O . ALA A 1 90 ? -27.428 -5.763 48.070 1.00 52.94 90 ALA A O 1
ATOM 643 N N . GLY A 1 91 ? -25.591 -4.883 49.020 1.00 45.50 91 GLY A N 1
ATOM 644 C CA . GLY A 1 91 ? -25.405 -5.959 49.996 1.00 45.50 91 GLY A CA 1
ATOM 645 C C . GLY A 1 91 ? -26.481 -5.858 51.093 1.00 45.50 91 GLY A C 1
ATOM 646 O O . GLY A 1 91 ? -26.845 -4.742 51.474 1.00 45.50 91 GLY A O 1
ATOM 647 N N . PRO A 1 92 ? -27.045 -6.976 51.583 1.00 55.44 92 PRO A N 1
ATOM 648 C CA . PRO A 1 92 ? -28.132 -6.938 52.553 1.00 55.44 92 PRO A CA 1
ATOM 649 C C . PRO A 1 92 ? -27.613 -6.748 53.987 1.00 55.44 92 PRO A C 1
ATOM 651 O O . PRO A 1 92 ? -26.702 -7.453 54.401 1.00 55.44 92 PRO A O 1
ATOM 654 N N . GLY A 1 93 ? -28.296 -5.886 54.749 1.00 50.75 93 GLY A N 1
ATOM 655 C CA . GLY A 1 93 ? -28.621 -6.119 56.164 1.00 50.75 93 GLY A CA 1
ATOM 656 C C . GLY A 1 93 ? -27.565 -5.792 57.229 1.00 50.75 93 GLY A C 1
ATOM 657 O O . GLY A 1 93 ? -26.533 -6.441 57.303 1.00 50.75 93 GLY A O 1
ATO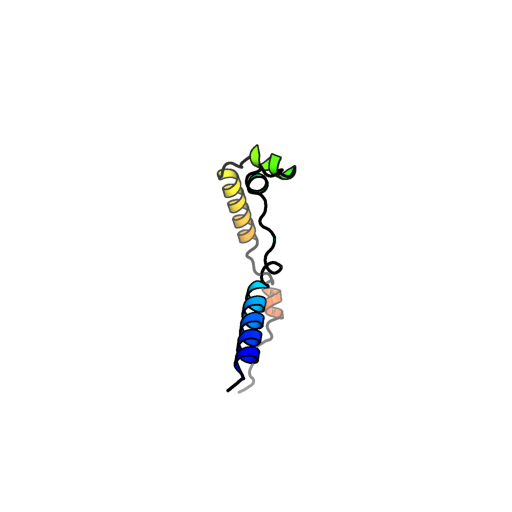M 658 N N . GLY A 1 94 ? -27.900 -4.800 58.067 1.00 38.09 94 GLY A N 1
ATOM 659 C CA . GLY A 1 94 ? -28.136 -4.956 59.518 1.00 38.09 94 GLY A CA 1
ATOM 660 C C . GLY A 1 94 ? -27.110 -5.683 60.373 1.00 38.09 94 GLY A C 1
ATOM 661 O O . GLY A 1 94 ? -27.060 -6.925 60.275 1.00 38.09 94 GLY A O 1
#

Organism: NCBI:txid1276757

Foldseek 3Di:
DPCVVVVVVVVVVVVVVVVPCPPVDDDDDPPCVVPDDDDDPPVVVVCVVPVDPVVVVVVVVVVVVVVVVVVPDPPDDPVRVVVVDPPPDPDDDD

Secondary structure (DSSP, 8-state):
---HHHHHHHHHHHHHHHTGGGTTSPPPPPHHHHSSPP---HHHHHHHH----HHHHHHHHHHHHHHHHHT-S-SS-HHHHHHHS--TT-----